Protein AF-A0A655F5N1-F1 (afdb_monomer)

pLDDT: mean 96.56, std 4.23, range [56.16, 98.81]

InterPro domains:
  IPR014349 Rieske iron-sulphur protein [PTHR10134] (31-129)
  IPR017941 Rieske [2Fe-2S] iron-sulphur domain [PF00355] (58-114)
  IPR017941 Rieske [2Fe-2S] iron-sulphur domain [PS51296] (31-125)
  IPR036922 Rieske [2Fe-2S] iron-sulphur domain superfamily [G3DSA:2.102.10.10] (2-141)
  IPR036922 Rieske [2Fe-2S] iron-sulphur domain superfamily [SSF50022] (59-142)

Organism: Mycobacterium tuberculosis (NCBI:txid1773)

Nearest PDB structures (foldseek):
  7e1v-assembly1_A  TM=9.903E-01  e=3.373E-25  Mycobacterium tuberculosis H37Rv
  8ovc-assembly1_G  TM=9.859E-01  e=4.605E-24  Mycolicibacterium smegmatis
  8hcr-assembly1_M  TM=9.774E-01  e=7.489E-24  Mycobacterium tuberculosis variant bovis BCG
  7qho-assembly1_A  TM=9.512E-01  e=3.121E-19  Corynebacterium glutamicum ATCC 13032
  1nyk-assembly2_B  TM=9.147E-01  e=3.334E-10  Thermus thermophilus

Secondary structure (DSSP, 8-state):
-EEE----GGG--S-SHHHHHHHHHHHH-TT--EEEEEPPGGGGGG-BPPTT-TT-SBTTEEEEESB-TTT--B--EEETTTTEEE-TTT--EEETTBTTEEEESS--SPPPBPPEEE-TTS-EEE-S--SSPPSS--TT----

Radius of gyration: 15.54 Å; Cα contacts (8 Å, |Δi|>4): 281; chains: 1; bounding box: 41×27×39 Å

Structure (mmCIF, N/CA/C/O backbone):
data_AF-A0A655F5N1-F1
#
_entry.id   AF-A0A655F5N1-F1
#
loop_
_atom_site.group_PDB
_atom_site.id
_atom_site.type_symbol
_atom_site.label_atom_id
_atom_site.label_alt_id
_atom_site.label_comp_id
_atom_site.label_asym_id
_atom_site.label_entity_id
_atom_site.label_seq_id
_atom_site.pdbx_PDB_ins_code
_atom_site.Cartn_x
_atom_site.Cartn_y
_atom_site.Cartn_z
_atom_site.occupancy
_atom_site.B_iso_or_equiv
_atom_site.auth_seq_id
_atom_site.auth_comp_id
_atom_site.auth_asym_id
_atom_site.auth_atom_id
_atom_site.pdbx_PDB_model_num
ATOM 1 N N . MET A 1 1 ? 5.621 8.204 5.158 1.00 93.38 1 MET A N 1
ATOM 2 C CA . MET A 1 1 ? 5.053 7.207 4.234 1.00 93.38 1 MET A CA 1
ATOM 3 C C . MET A 1 1 ? 6.003 7.211 3.079 1.00 93.38 1 MET A C 1
ATOM 5 O O . MET A 1 1 ? 6.191 8.278 2.511 1.00 93.38 1 MET A O 1
ATOM 9 N N . GLU A 1 2 ? 6.612 6.069 2.806 1.00 97.38 2 GLU A N 1
ATOM 10 C CA . GLU A 1 2 ? 7.572 5.931 1.715 1.00 97.38 2 GLU A CA 1
ATOM 11 C C . GLU A 1 2 ? 6.971 5.074 0.610 1.00 97.38 2 GLU A C 1
ATOM 13 O O . GLU A 1 2 ? 6.173 4.176 0.879 1.00 97.38 2 GLU A O 1
ATOM 18 N N . THR A 1 3 ? 7.332 5.357 -0.640 1.00 97.50 3 THR A N 1
ATOM 19 C CA . THR A 1 3 ? 6.991 4.463 -1.753 1.00 97.50 3 THR A CA 1
ATOM 20 C C . THR A 1 3 ? 8.117 3.456 -1.919 1.00 97.50 3 THR A C 1
ATOM 22 O O . THR A 1 3 ? 9.257 3.852 -2.138 1.00 97.50 3 THR A O 1
ATOM 25 N N . VAL A 1 4 ? 7.788 2.172 -1.831 1.00 97.25 4 VAL A N 1
ATOM 26 C CA . VAL A 1 4 ? 8.722 1.062 -2.034 1.00 97.25 4 VAL A CA 1
ATOM 27 C C . VAL A 1 4 ? 8.335 0.272 -3.280 1.00 97.25 4 VAL A C 1
ATOM 29 O O . VAL A 1 4 ? 7.171 0.271 -3.694 1.00 97.25 4 VAL A O 1
ATOM 32 N N . PHE A 1 5 ? 9.326 -0.380 -3.879 1.00 97.38 5 PHE A N 1
ATOM 33 C CA . PHE A 1 5 ? 9.198 -1.176 -5.095 1.00 97.38 5 PHE A CA 1
ATOM 34 C C . PHE A 1 5 ? 9.719 -2.594 -4.837 1.00 97.38 5 PHE A C 1
ATOM 36 O O . PHE A 1 5 ? 10.599 -2.764 -3.991 1.00 97.38 5 PHE A O 1
ATOM 43 N N . PRO A 1 6 ? 9.193 -3.611 -5.540 1.00 96.31 6 PRO A N 1
ATOM 44 C CA . PRO A 1 6 ? 9.709 -4.964 -5.444 1.00 96.31 6 PRO A CA 1
ATOM 45 C C . PRO A 1 6 ? 11.126 -4.996 -6.011 1.00 96.31 6 PRO A C 1
ATOM 47 O O . PRO A 1 6 ? 11.344 -4.640 -7.166 1.00 96.31 6 PRO A O 1
ATOM 50 N N . TRP A 1 7 ? 12.073 -5.436 -5.197 1.00 96.44 7 TRP A N 1
ATOM 51 C CA . TRP A 1 7 ? 13.455 -5.647 -5.594 1.00 96.44 7 TRP A CA 1
ATOM 52 C C . TRP A 1 7 ? 13.873 -7.042 -5.150 1.00 96.44 7 TRP A C 1
ATOM 54 O O . TRP A 1 7 ? 13.561 -7.460 -4.034 1.00 96.44 7 TRP A O 1
ATOM 64 N N . ARG A 1 8 ? 14.548 -7.772 -6.034 1.00 94.69 8 ARG A N 1
ATOM 65 C CA . ARG A 1 8 ? 15.204 -9.041 -5.712 1.00 94.69 8 ARG A CA 1
ATOM 66 C C . ARG A 1 8 ? 16.699 -8.848 -5.873 1.00 94.69 8 ARG A C 1
ATOM 68 O O . ARG A 1 8 ? 17.126 -8.149 -6.786 1.00 94.69 8 ARG A O 1
ATOM 75 N N . GLU A 1 9 ? 17.495 -9.563 -5.089 1.00 92.88 9 GLU A N 1
ATOM 76 C CA . GLU A 1 9 ? 18.958 -9.542 -5.228 1.00 92.88 9 GLU A CA 1
ATOM 77 C C . GLU A 1 9 ? 19.411 -9.863 -6.663 1.00 92.88 9 GLU A C 1
ATOM 79 O O . GLU A 1 9 ? 20.318 -9.229 -7.198 1.00 92.88 9 GLU A O 1
ATOM 84 N N . SER A 1 10 ? 18.708 -10.777 -7.344 1.00 95.25 10 SER A N 1
ATOM 85 C CA . SER A 1 10 ? 18.960 -11.135 -8.747 1.00 95.25 10 SER A CA 1
ATOM 86 C C . SER A 1 10 ? 18.707 -10.008 -9.757 1.00 95.25 10 SER A C 1
ATOM 88 O O . SER A 1 10 ? 19.079 -10.139 -10.929 1.00 95.25 10 SER A O 1
ATOM 90 N N . ASP A 1 11 ? 18.013 -8.941 -9.356 1.00 95.94 11 ASP A N 1
ATOM 91 C CA . ASP A 1 11 ? 17.754 -7.775 -10.201 1.00 95.94 11 ASP A CA 1
ATOM 92 C C . AS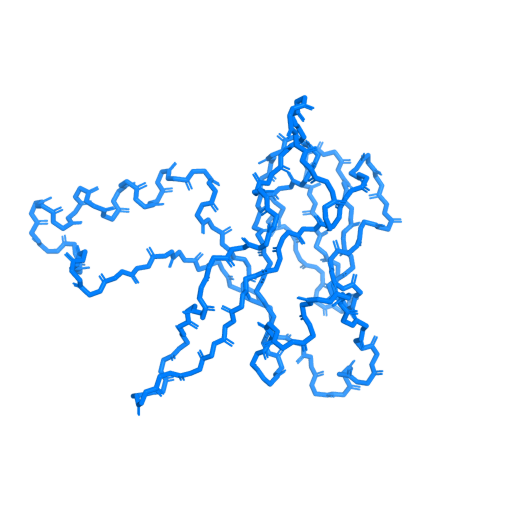P A 1 11 ? 18.959 -6.820 -10.236 1.00 95.94 11 ASP A C 1
ATOM 94 O O . ASP A 1 11 ? 19.119 -6.095 -11.219 1.00 95.94 11 ASP A O 1
ATOM 98 N N . GLY A 1 12 ? 19.856 -6.895 -9.245 1.00 96.00 12 GLY A N 1
ATOM 99 C CA . GLY A 1 12 ? 21.072 -6.085 -9.147 1.00 96.00 12 GLY A CA 1
ATOM 100 C C . GLY A 1 12 ? 20.819 -4.632 -8.723 1.00 96.00 12 GLY A C 1
ATOM 101 O O . GLY A 1 12 ? 19.718 -4.265 -8.316 1.00 96.00 12 GLY A O 1
ATOM 102 N N . ASP A 1 13 ? 21.857 -3.802 -8.805 1.00 94.50 13 ASP A N 1
ATOM 103 C CA . ASP A 1 13 ? 21.889 -2.417 -8.308 1.00 94.50 13 ASP A CA 1
ATOM 104 C C . ASP A 1 13 ? 21.791 -1.340 -9.409 1.00 94.50 13 ASP A C 1
ATOM 106 O O . ASP A 1 13 ? 21.837 -0.143 -9.128 1.00 94.50 13 ASP A O 1
ATOM 110 N N . GLY A 1 14 ? 21.644 -1.754 -10.668 1.00 94.56 14 GLY A N 1
ATOM 111 C CA . GLY A 1 14 ? 21.543 -0.887 -11.839 1.00 94.56 14 GLY A CA 1
ATOM 112 C C . GLY A 1 14 ? 22.877 -0.520 -12.486 1.00 94.56 14 GLY A C 1
ATOM 113 O O . GLY A 1 14 ? 22.874 0.262 -13.436 1.00 94.56 14 GLY A O 1
ATOM 114 N N . THR A 1 15 ? 24.005 -1.055 -12.007 1.00 96.69 15 THR 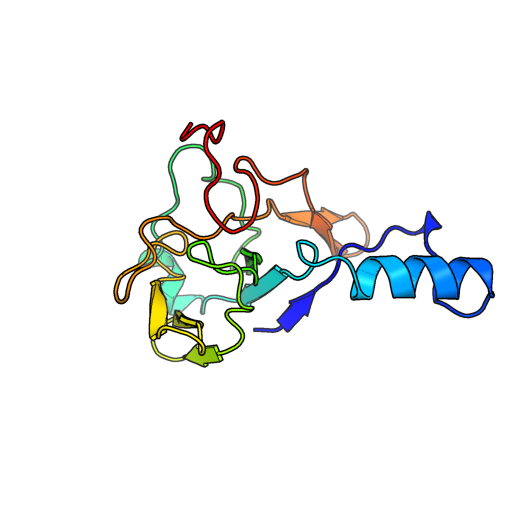A N 1
ATOM 115 C CA . THR A 1 15 ? 25.337 -0.745 -12.560 1.00 96.69 15 THR A CA 1
ATOM 116 C C . THR A 1 15 ? 25.620 -1.435 -13.897 1.00 96.69 15 THR A C 1
ATOM 118 O O . THR A 1 15 ? 26.347 -0.885 -14.725 1.00 96.69 15 THR A O 1
ATOM 121 N N . THR A 1 16 ? 25.035 -2.614 -14.141 1.00 97.62 16 THR A N 1
ATOM 122 C CA . THR A 1 16 ? 25.090 -3.302 -15.442 1.00 97.62 16 THR A CA 1
ATOM 123 C C . THR A 1 16 ? 23.884 -2.951 -16.312 1.00 97.62 16 THR A C 1
ATOM 125 O O . THR A 1 16 ? 22.828 -2.571 -15.805 1.00 97.62 16 THR A O 1
ATOM 128 N N . VAL A 1 17 ? 24.010 -3.122 -17.632 1.00 97.56 17 VAL A N 1
ATOM 129 C CA . VAL A 1 17 ? 22.915 -2.863 -18.587 1.00 97.56 17 VAL A CA 1
ATOM 130 C C . VAL A 1 17 ? 21.706 -3.750 -18.285 1.00 97.56 17 VAL A C 1
ATOM 132 O O . VAL A 1 17 ? 20.569 -3.280 -18.269 1.00 97.56 17 VAL A O 1
ATOM 135 N N . GLU A 1 18 ? 21.945 -5.024 -17.982 1.00 97.00 18 GLU A N 1
ATOM 136 C CA . GLU A 1 18 ? 20.897 -5.985 -17.647 1.00 97.00 18 GLU A CA 1
ATOM 137 C C . GLU A 1 18 ? 20.170 -5.586 -16.362 1.00 97.00 18 GLU A C 1
ATOM 139 O O . GLU A 1 18 ? 18.941 -5.633 -16.305 1.00 97.00 18 GLU A O 1
ATOM 144 N N . SER A 1 19 ? 20.915 -5.166 -15.336 1.00 97.56 19 SER A N 1
ATOM 145 C CA . SER A 1 19 ? 20.331 -4.711 -14.076 1.00 97.56 19 SER A CA 1
ATOM 146 C C . SER A 1 19 ? 19.533 -3.419 -14.268 1.00 97.56 19 SER A C 1
ATOM 148 O O . SER A 1 19 ? 18.406 -3.311 -13.787 1.00 97.56 19 SER A O 1
ATOM 150 N N . HIS A 1 20 ? 20.052 -2.477 -15.059 1.00 97.19 20 HIS A N 1
ATOM 151 C CA . HIS A 1 20 ? 19.352 -1.238 -15.389 1.00 97.19 20 HIS A CA 1
ATOM 152 C C . HIS A 1 20 ? 17.991 -1.501 -16.048 1.00 97.19 20 HIS A C 1
ATOM 154 O O . HIS A 1 20 ? 16.985 -0.929 -15.627 1.00 97.19 20 HIS A O 1
ATOM 160 N N . HIS A 1 21 ? 17.933 -2.409 -17.028 1.00 97.56 21 HIS A N 1
ATOM 161 C CA . HIS A 1 21 ? 16.676 -2.778 -17.684 1.00 97.56 21 HIS A CA 1
ATOM 162 C C . HIS A 1 21 ? 15.666 -3.383 -16.701 1.00 97.56 21 HIS A C 1
ATOM 164 O O . HIS A 1 21 ? 14.505 -2.979 -16.701 1.00 97.56 21 HIS A O 1
ATOM 170 N N . LYS A 1 22 ? 16.098 -4.284 -15.807 1.00 97.56 22 LYS A N 1
ATOM 171 C CA . LYS A 1 22 ? 15.212 -4.870 -14.786 1.00 97.56 22 LYS A CA 1
ATOM 172 C C . LYS A 1 22 ? 14.648 -3.816 -13.836 1.00 97.56 22 LYS A C 1
ATOM 174 O O . LYS A 1 22 ? 13.449 -3.807 -13.563 1.00 97.56 22 LYS A O 1
ATOM 179 N N . LEU A 1 23 ? 15.490 -2.903 -13.349 1.00 96.38 23 LEU A N 1
ATOM 180 C CA . LEU A 1 23 ? 15.041 -1.819 -12.470 1.00 96.38 23 LEU A CA 1
ATOM 181 C C . LEU A 1 23 ? 14.087 -0.861 -13.195 1.00 96.38 23 LEU A C 1
ATOM 183 O O . LEU A 1 23 ? 13.115 -0.391 -12.600 1.00 96.38 23 LEU A O 1
ATOM 187 N N . GLN A 1 24 ? 14.308 -0.613 -14.486 1.00 96.25 24 GLN A N 1
ATOM 188 C CA . GLN A 1 24 ? 13.397 0.174 -15.312 1.00 96.25 24 GLN A CA 1
ATOM 189 C C . GLN A 1 24 ? 12.038 -0.523 -15.489 1.00 96.25 24 GLN A C 1
ATOM 191 O O . GLN A 1 24 ? 11.002 0.126 -15.336 1.00 96.25 24 GLN A O 1
ATOM 196 N N . GLU A 1 25 ? 12.013 -1.833 -15.742 1.00 96.31 25 GLU A N 1
ATOM 197 C CA . GLU A 1 25 ? 10.774 -2.624 -15.798 1.00 96.31 25 GLU A CA 1
ATOM 198 C C . GLU A 1 25 ? 10.015 -2.585 -14.465 1.00 96.31 25 GLU A C 1
ATOM 200 O O . GLU A 1 25 ? 8.796 -2.392 -14.444 1.00 96.31 25 GLU A O 1
ATOM 205 N N . ILE A 1 26 ? 10.732 -2.689 -13.341 1.00 96.44 26 ILE A N 1
ATOM 206 C CA . ILE A 1 26 ? 10.156 -2.558 -11.998 1.00 96.44 26 ILE A CA 1
ATOM 207 C C . ILE A 1 26 ? 9.527 -1.175 -11.812 1.00 96.44 26 ILE A C 1
ATOM 209 O O . ILE A 1 26 ? 8.386 -1.082 -11.348 1.00 96.44 26 ILE A O 1
ATOM 213 N N . ALA A 1 27 ? 10.237 -0.112 -12.192 1.00 93.69 27 ALA A N 1
ATOM 214 C CA . ALA A 1 27 ? 9.759 1.261 -12.069 1.00 93.69 27 ALA A CA 1
ATOM 215 C C . ALA A 1 27 ? 8.538 1.542 -12.964 1.00 93.69 27 ALA A C 1
ATOM 217 O O . ALA A 1 27 ? 7.649 2.301 -12.575 1.00 93.69 27 ALA A O 1
ATOM 218 N N . MET A 1 28 ? 8.470 0.917 -14.143 1.00 94.19 28 MET A N 1
ATOM 219 C CA . MET A 1 28 ? 7.350 1.044 -15.084 1.00 94.19 28 MET A CA 1
ATOM 220 C C . MET A 1 28 ? 6.160 0.134 -14.746 1.00 94.19 28 MET A C 1
ATOM 222 O O . MET A 1 28 ? 5.049 0.359 -15.235 1.00 94.19 28 MET A O 1
ATOM 226 N N . GLY A 1 29 ? 6.354 -0.883 -13.905 1.00 95.19 29 GLY A N 1
ATOM 227 C CA . GLY A 1 29 ? 5.299 -1.796 -13.486 1.00 95.19 29 GLY A CA 1
ATOM 228 C C . GLY A 1 29 ? 4.213 -1.083 -12.680 1.00 95.19 29 GLY A C 1
ATOM 229 O O . GLY A 1 29 ? 4.379 -0.785 -11.503 1.00 95.19 29 GLY A O 1
ATOM 230 N N . ILE A 1 30 ? 3.051 -0.865 -13.297 1.00 92.44 30 ILE A N 1
ATOM 231 C CA . ILE A 1 30 ? 1.953 -0.052 -12.737 1.00 92.44 30 ILE A CA 1
ATOM 232 C C . ILE A 1 30 ? 1.507 -0.534 -11.346 1.00 92.44 30 ILE A C 1
ATOM 234 O O . ILE A 1 30 ? 1.137 0.275 -10.499 1.00 92.44 30 ILE A O 1
ATOM 238 N N . ARG A 1 31 ? 1.533 -1.851 -11.102 1.00 94.31 31 ARG A N 1
ATOM 239 C CA . ARG A 1 31 ? 1.053 -2.478 -9.856 1.00 94.31 31 ARG A CA 1
ATOM 240 C C . ARG A 1 31 ? 2.130 -2.645 -8.782 1.00 94.31 31 ARG A C 1
ATOM 242 O O . ARG A 1 31 ? 1.804 -3.088 -7.687 1.00 94.31 31 ARG A O 1
ATOM 249 N N . ASN A 1 32 ? 3.373 -2.283 -9.084 1.00 96.81 32 ASN A N 1
ATOM 250 C CA . ASN A 1 32 ? 4.524 -2.485 -8.209 1.00 96.81 32 ASN A CA 1
ATOM 251 C C . ASN A 1 32 ? 4.602 -1.527 -7.008 1.00 96.81 32 ASN A C 1
ATOM 253 O O . ASN A 1 32 ? 5.010 -1.979 -5.940 1.00 96.81 32 ASN A O 1
ATOM 257 N N . PRO A 1 33 ? 4.244 -0.231 -7.119 1.00 97.75 33 PRO A N 1
ATOM 258 C CA . PRO A 1 33 ? 4.465 0.698 -6.021 1.00 97.75 33 PRO A CA 1
ATOM 259 C C . PRO A 1 33 ? 3.552 0.410 -4.826 1.00 97.75 33 PRO A C 1
ATOM 261 O O . PRO A 1 33 ? 2.317 0.394 -4.934 1.00 97.75 33 PRO A O 1
ATOM 264 N N . VAL A 1 34 ? 4.167 0.292 -3.655 1.00 98.06 34 VAL A N 1
ATOM 265 C CA . VAL A 1 34 ? 3.495 0.099 -2.368 1.00 98.06 34 VAL A CA 1
ATOM 266 C C . VAL A 1 34 ? 3.859 1.253 -1.442 1.00 98.06 34 VAL A C 1
ATOM 268 O O . VAL A 1 34 ? 4.983 1.744 -1.437 1.00 98.06 34 VAL A O 1
ATOM 271 N N . MET A 1 35 ? 2.887 1.725 -0.673 1.00 98.38 35 MET A N 1
ATOM 272 C CA . MET A 1 35 ? 3.098 2.697 0.390 1.00 98.38 35 MET A CA 1
ATOM 273 C C . MET A 1 35 ? 3.472 1.954 1.665 1.00 98.38 35 MET A C 1
ATOM 275 O O . MET A 1 35 ? 2.644 1.233 2.221 1.00 98.38 35 MET A O 1
ATOM 279 N N . LEU A 1 36 ? 4.693 2.171 2.144 1.00 98.31 36 LEU A N 1
ATOM 280 C CA . LEU A 1 36 ? 5.124 1.767 3.472 1.00 98.31 36 LEU A CA 1
ATOM 281 C C . LEU A 1 36 ? 4.718 2.853 4.473 1.00 98.31 36 LEU A C 1
ATOM 283 O O . LEU A 1 36 ? 5.231 3.981 4.472 1.00 98.31 36 LEU A O 1
ATOM 287 N N . ILE A 1 37 ? 3.755 2.515 5.319 1.00 98.38 37 ILE A N 1
ATOM 288 C CA . ILE A 1 37 ? 3.162 3.401 6.312 1.00 98.38 37 ILE A CA 1
ATOM 289 C C . ILE A 1 37 ? 3.547 2.895 7.695 1.00 98.38 37 ILE A C 1
ATOM 291 O O . ILE A 1 37 ? 3.239 1.768 8.065 1.00 98.38 37 ILE A O 1
ATOM 295 N N . ARG A 1 38 ? 4.191 3.757 8.480 1.00 98.19 38 ARG A N 1
ATOM 296 C CA . ARG A 1 38 ? 4.397 3.525 9.906 1.00 98.19 38 ARG A CA 1
ATOM 297 C C . ARG A 1 38 ? 3.277 4.201 10.690 1.00 98.19 38 ARG A C 1
ATOM 299 O O . ARG A 1 38 ? 3.131 5.424 10.615 1.00 98.19 38 ARG A O 1
ATOM 306 N N . ILE A 1 39 ? 2.506 3.416 11.429 1.00 98.25 39 ILE A N 1
ATOM 307 C CA . ILE A 1 39 ? 1.515 3.920 12.383 1.00 98.25 39 ILE A CA 1
ATOM 308 C C . ILE A 1 39 ? 2.241 4.316 13.668 1.00 98.25 39 ILE A C 1
ATOM 310 O O . ILE A 1 39 ? 3.198 3.656 14.063 1.00 98.25 39 ILE A O 1
ATOM 314 N N . LYS A 1 40 ? 1.841 5.412 14.321 1.00 98.00 40 LYS A N 1
ATOM 315 C CA . LYS A 1 40 ? 2.470 5.783 15.596 1.00 98.00 40 LYS A CA 1
ATOM 316 C C . LYS A 1 40 ? 2.128 4.737 16.666 1.00 98.00 40 LYS A C 1
ATOM 318 O O . LYS A 1 40 ? 0.969 4.321 16.722 1.00 98.00 40 LYS A O 1
ATOM 323 N N . PRO A 1 41 ? 3.063 4.397 17.572 1.00 97.38 41 PRO A N 1
ATOM 324 C CA . PRO A 1 41 ? 2.817 3.424 18.638 1.00 97.38 41 PRO A CA 1
ATOM 325 C C . PRO A 1 41 ? 1.545 3.716 19.448 1.00 97.38 41 PRO A C 1
ATOM 327 O O . PRO A 1 41 ? 0.762 2.817 19.743 1.00 97.38 41 PRO A O 1
ATOM 330 N N . SER A 1 42 ? 1.299 4.997 19.747 1.00 97.88 42 SER A N 1
ATOM 331 C CA . SER A 1 42 ? 0.130 5.466 20.501 1.00 97.88 42 SER A CA 1
ATOM 332 C C . SER A 1 42 ? -1.212 5.196 19.816 1.00 97.88 42 SER A C 1
ATOM 334 O O . SER A 1 42 ? -2.240 5.169 20.486 1.00 97.88 42 SER A O 1
ATOM 336 N N . ASP A 1 43 ? -1.217 5.014 18.495 1.00 98.00 43 ASP A N 1
ATOM 337 C CA . ASP A 1 43 ? -2.425 4.812 17.695 1.00 98.00 43 ASP A CA 1
ATOM 338 C C . ASP A 1 43 ? -2.656 3.341 17.316 1.00 98.00 43 ASP A C 1
ATOM 340 O O . ASP A 1 43 ? -3.705 3.023 16.760 1.00 98.00 43 ASP A O 1
ATOM 344 N N . LEU A 1 44 ? -1.737 2.420 17.641 1.00 97.06 44 LEU A N 1
ATOM 345 C CA . LEU A 1 44 ? -1.859 1.002 17.262 1.00 97.06 44 LEU A CA 1
ATOM 346 C C . LEU A 1 44 ? -3.124 0.337 17.812 1.00 97.06 44 LEU A C 1
ATOM 348 O O . LEU A 1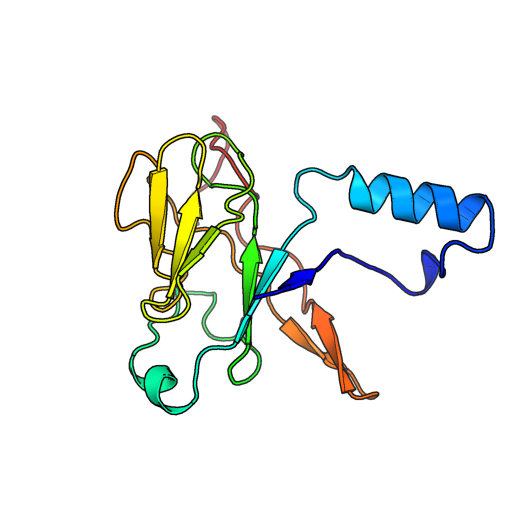 44 ? -3.722 -0.492 17.133 1.00 97.06 44 LEU A O 1
ATOM 352 N N . GLY A 1 45 ? -3.576 0.734 19.006 1.00 97.44 45 GLY A N 1
ATOM 353 C CA . GLY A 1 45 ? -4.819 0.227 19.600 1.00 97.44 45 GLY A CA 1
ATOM 354 C C . GLY A 1 45 ? -6.087 0.605 18.822 1.00 97.44 45 GLY A C 1
ATOM 355 O O . GLY A 1 45 ? -7.144 0.035 19.069 1.00 97.44 45 GLY A O 1
ATOM 356 N N . ARG A 1 46 ? -5.993 1.551 17.878 1.00 97.81 46 ARG A N 1
ATOM 357 C CA . ARG A 1 46 ? -7.094 1.976 17.000 1.00 97.81 46 ARG A CA 1
ATOM 358 C C . ARG A 1 46 ? -7.129 1.197 15.684 1.00 97.81 46 ARG A C 1
ATOM 360 O O . ARG A 1 46 ? -8.057 1.392 14.905 1.00 97.81 46 ARG A O 1
ATOM 367 N N . VAL A 1 47 ? -6.117 0.374 15.408 1.00 98.50 47 VAL A N 1
ATOM 368 C CA . VAL A 1 47 ? -6.011 -0.355 14.144 1.00 98.50 47 VAL A CA 1
ATOM 369 C C . VAL A 1 47 ? -6.995 -1.519 14.123 1.00 98.50 47 VAL A C 1
ATOM 371 O O . VAL A 1 47 ? -6.986 -2.384 14.997 1.00 98.50 47 VAL A O 1
ATOM 374 N N . VAL A 1 48 ? -7.791 -1.585 13.062 1.00 98.50 48 VAL A N 1
ATOM 375 C CA . VAL A 1 48 ? -8.639 -2.728 12.736 1.00 98.50 48 VAL A CA 1
ATOM 376 C C . VAL A 1 48 ? -8.018 -3.464 11.561 1.00 98.50 48 VAL A C 1
ATOM 378 O O . VAL A 1 48 ? -7.850 -2.909 10.473 1.00 98.50 48 VAL A O 1
ATOM 381 N N . LYS A 1 49 ? -7.687 -4.737 11.777 1.00 98.06 49 LYS A N 1
ATOM 382 C CA . LYS A 1 49 ? -7.128 -5.600 10.736 1.00 98.06 49 LYS A CA 1
ATOM 383 C C . LYS A 1 49 ? -8.235 -6.248 9.912 1.00 98.06 49 LYS A C 1
ATOM 385 O O . LYS A 1 49 ? -9.328 -6.513 10.413 1.00 98.06 49 LYS A O 1
ATOM 390 N N . ARG A 1 50 ? -7.949 -6.502 8.636 1.00 97.31 50 ARG A N 1
ATOM 391 C CA . ARG A 1 50 ? -8.878 -7.188 7.740 1.00 97.31 50 ARG A CA 1
ATOM 392 C C . ARG A 1 50 ? -8.884 -8.685 8.029 1.00 97.31 50 ARG A C 1
ATOM 394 O O . ARG A 1 50 ? -7.833 -9.271 8.279 1.00 97.31 50 ARG A O 1
ATOM 401 N N . LYS A 1 51 ? -10.070 -9.291 7.946 1.00 96.56 51 LYS A N 1
ATOM 402 C CA . LYS A 1 51 ? -10.241 -10.741 8.063 1.00 96.56 51 LYS A CA 1
ATOM 403 C C . LYS A 1 51 ? -9.372 -11.463 7.025 1.00 96.56 51 LYS A C 1
ATOM 405 O O . LYS A 1 51 ? -9.460 -11.131 5.845 1.00 96.56 51 LYS A O 1
ATOM 410 N N . GLY A 1 52 ? -8.575 -12.437 7.457 1.00 95.88 52 GLY A N 1
ATOM 411 C CA . GLY A 1 52 ? -7.663 -13.208 6.602 1.00 95.88 52 GLY A CA 1
ATOM 412 C C . GLY A 1 52 ? -6.348 -12.500 6.245 1.00 95.88 52 GLY A C 1
ATOM 413 O O . GLY A 1 52 ? -5.569 -13.042 5.468 1.00 95.88 52 GLY A O 1
ATOM 414 N N . GLN A 1 53 ? -6.098 -11.300 6.780 1.00 97.69 53 GLN A N 1
ATOM 415 C CA . GLN A 1 53 ? -4.864 -10.521 6.586 1.00 97.69 53 GLN A CA 1
ATOM 416 C C . GLN A 1 53 ? -4.310 -10.011 7.932 1.00 97.69 53 GLN A C 1
ATOM 418 O O . GLN A 1 53 ? -3.593 -9.012 8.005 1.00 97.69 53 GLN A O 1
ATOM 423 N N . GLU A 1 54 ? -4.650 -10.676 9.040 1.00 97.62 54 GLU A N 1
ATOM 424 C CA . GLU A 1 54 ? -4.357 -10.221 10.404 1.00 97.62 54 GLU A CA 1
ATOM 425 C C . GLU A 1 54 ? -2.856 -10.185 10.730 1.00 97.62 54 GLU A C 1
ATOM 427 O O . GLU A 1 54 ? -2.439 -9.471 11.644 1.00 97.62 54 GLU A O 1
ATOM 432 N N . SER A 1 55 ? -2.037 -10.935 9.997 1.00 97.12 55 SER A N 1
ATOM 433 C CA . SER A 1 55 ? -0.586 -11.036 10.192 1.00 97.12 55 SER A CA 1
ATOM 434 C C . SER A 1 55 ? 0.231 -10.318 9.113 1.00 97.12 55 SER A C 1
ATOM 436 O O . SER A 1 55 ? 1.425 -10.566 8.997 1.00 97.12 55 SER A O 1
ATOM 438 N N . PHE A 1 56 ? -0.387 -9.459 8.295 1.00 98.38 56 PHE A N 1
ATOM 439 C CA . PHE A 1 56 ? 0.295 -8.851 7.143 1.00 98.38 56 PHE A CA 1
ATOM 440 C C . PHE A 1 56 ? 1.202 -7.669 7.512 1.00 98.38 56 PHE A C 1
ATOM 442 O O . PHE A 1 56 ? 2.007 -7.233 6.697 1.00 98.38 56 PHE A O 1
ATOM 449 N N . ASN A 1 57 ? 1.075 -7.120 8.720 1.00 98.31 57 ASN A N 1
ATOM 450 C CA . ASN A 1 57 ? 1.932 -6.043 9.208 1.00 98.31 57 ASN A CA 1
ATOM 451 C C . ASN A 1 57 ? 3.089 -6.598 10.053 1.00 98.31 57 ASN A C 1
ATOM 453 O O . ASN A 1 57 ? 2.904 -7.550 10.812 1.00 98.31 57 ASN A O 1
ATOM 457 N N . PHE A 1 58 ? 4.237 -5.924 10.010 1.00 98.06 58 PHE A N 1
ATOM 458 C CA . PHE A 1 58 ? 5.348 -6.175 10.927 1.00 98.06 58 PHE A CA 1
ATOM 459 C C . PHE A 1 58 ? 5.444 -5.024 11.930 1.00 98.06 58 PHE A C 1
ATOM 461 O O . PHE A 1 58 ? 5.752 -3.890 11.562 1.00 98.06 58 PHE A O 1
ATOM 468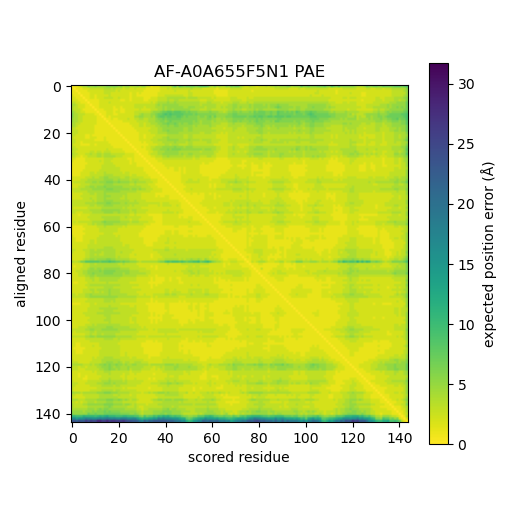 N N . GLY A 1 59 ? 5.137 -5.291 13.202 1.00 96.81 59 GLY A N 1
ATOM 469 C CA . GLY A 1 59 ? 5.079 -4.255 14.235 1.00 96.81 59 GLY A CA 1
ATOM 470 C C . GLY A 1 59 ? 4.143 -3.108 13.837 1.00 96.81 59 GLY A C 1
ATOM 471 O O . GLY A 1 59 ? 2.950 -3.313 13.616 1.00 96.81 59 GLY A O 1
A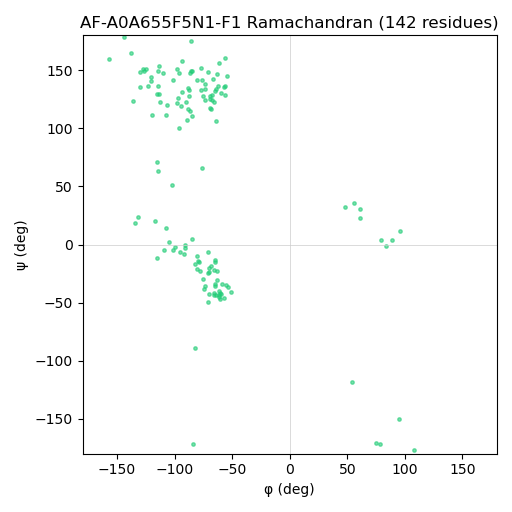TOM 472 N N . GLU A 1 60 ? 4.692 -1.902 13.718 1.00 97.69 60 GLU A N 1
ATOM 473 C CA . GLU A 1 60 ? 3.950 -0.675 13.390 1.00 97.69 60 GLU A CA 1
ATOM 474 C C . GLU A 1 60 ? 3.867 -0.383 11.883 1.00 97.69 60 GLU A C 1
ATOM 476 O O . GLU A 1 60 ? 3.309 0.642 11.483 1.00 97.69 60 GLU A O 1
ATOM 481 N N . PHE A 1 61 ? 4.460 -1.242 11.050 1.00 98.50 61 PHE A N 1
ATOM 482 C CA . PHE A 1 61 ? 4.591 -1.034 9.613 1.00 98.50 61 PHE A CA 1
ATOM 483 C C . PHE A 1 61 ? 3.494 -1.761 8.841 1.00 98.50 61 PHE A C 1
ATOM 485 O O . PHE A 1 61 ? 3.318 -2.971 8.964 1.00 98.50 61 PHE A O 1
ATOM 492 N N . PHE A 1 62 ? 2.788 -1.008 8.005 1.00 98.62 62 PHE A N 1
ATOM 493 C CA . PHE A 1 62 ? 1.717 -1.470 7.135 1.00 98.62 62 PHE A CA 1
ATOM 494 C C . PHE A 1 62 ? 2.065 -1.113 5.694 1.00 98.62 62 PHE A C 1
ATOM 496 O O . PHE A 1 62 ? 2.522 -0.005 5.413 1.00 98.62 62 PHE A O 1
ATOM 503 N N . ALA A 1 63 ? 1.837 -2.050 4.783 1.00 98.50 63 ALA A N 1
ATOM 504 C CA . ALA A 1 63 ? 2.176 -1.906 3.379 1.00 98.50 63 ALA A CA 1
ATOM 505 C C . ALA A 1 63 ? 0.901 -2.021 2.536 1.00 98.50 63 ALA A C 1
ATOM 507 O O . ALA A 1 63 ? 0.304 -3.090 2.469 1.00 98.50 63 ALA A O 1
ATOM 508 N N . PHE A 1 64 ? 0.466 -0.927 1.908 1.00 98.50 64 PHE A N 1
ATOM 509 C CA . PHE A 1 64 ? -0.730 -0.904 1.053 1.00 98.50 64 P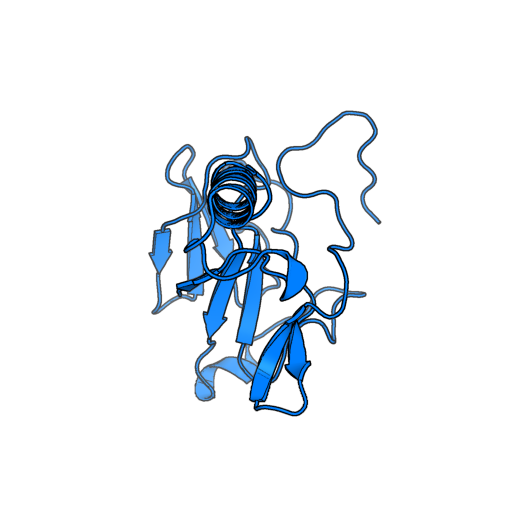HE A CA 1
ATOM 510 C C . PHE A 1 64 ? -0.378 -0.479 -0.367 1.00 98.50 64 PHE A C 1
ATOM 512 O O . PHE A 1 64 ? 0.458 0.401 -0.565 1.00 98.50 64 PHE A O 1
ATOM 519 N N . THR A 1 65 ? -1.037 -1.048 -1.373 1.00 98.19 65 THR A N 1
ATOM 520 C CA . THR A 1 65 ? -0.807 -0.663 -2.773 1.00 98.19 65 THR A CA 1
ATOM 521 C C . THR A 1 65 ? -1.032 0.826 -2.994 1.00 98.19 65 THR A C 1
ATOM 523 O O . THR A 1 65 ? -2.055 1.372 -2.577 1.00 98.19 65 THR A O 1
ATOM 526 N N . LYS A 1 66 ? -0.141 1.474 -3.747 1.00 97.81 66 LYS A N 1
ATOM 527 C CA . LYS A 1 66 ? -0.356 2.856 -4.191 1.00 97.81 66 LYS A CA 1
ATOM 528 C C . LYS A 1 66 ? -1.451 2.945 -5.255 1.00 97.81 66 LYS A C 1
ATOM 530 O O . LYS A 1 66 ? -2.087 3.981 -5.390 1.00 97.81 66 LYS A O 1
ATOM 535 N N . VAL A 1 67 ? -1.700 1.868 -5.996 1.00 98.06 67 VAL A N 1
ATOM 536 C CA . VAL A 1 67 ? -2.741 1.804 -7.031 1.00 98.06 67 VAL A CA 1
ATOM 537 C C . VAL A 1 67 ? -4.134 1.855 -6.403 1.00 98.06 67 VAL A C 1
ATOM 539 O O . VAL A 1 67 ? -4.538 0.947 -5.677 1.00 98.06 67 VAL A O 1
ATOM 542 N N . CYS A 1 68 ? -4.897 2.901 -6.719 1.00 98.19 68 CYS A N 1
ATOM 543 C CA . CYS A 1 68 ? -6.269 3.066 -6.255 1.00 98.19 68 CYS A CA 1
ATOM 544 C C . CYS A 1 68 ? -7.184 1.944 -6.771 1.00 98.19 68 CYS A C 1
ATOM 546 O O . CYS A 1 68 ? -7.187 1.612 -7.959 1.00 98.19 68 CYS A O 1
ATOM 548 N N . SER A 1 69 ? -8.036 1.417 -5.889 1.00 97.88 69 SER A N 1
ATOM 549 C CA . SER A 1 69 ? -9.017 0.372 -6.205 1.00 97.88 69 SER A CA 1
ATOM 550 C C . SER A 1 69 ? -10.187 0.855 -7.080 1.00 97.88 69 SER A C 1
ATOM 552 O O . SER A 1 69 ? -11.007 0.047 -7.508 1.00 97.88 69 SER A O 1
ATOM 554 N N . HIS A 1 70 ? -10.293 2.154 -7.366 1.00 97.69 70 HIS A N 1
ATOM 555 C CA . HIS A 1 70 ? -11.286 2.688 -8.298 1.00 97.69 70 HIS A CA 1
ATOM 556 C C . HIS A 1 70 ? -10.811 2.541 -9.752 1.00 97.69 70 HIS A C 1
ATOM 558 O O . HIS A 1 70 ? -11.051 1.512 -10.374 1.00 97.69 70 HIS A O 1
ATOM 564 N N . LEU A 1 71 ? -10.093 3.546 -10.267 1.00 97.12 71 LEU A N 1
ATOM 565 C CA . LEU A 1 71 ? -9.610 3.628 -11.655 1.00 97.12 71 LEU A CA 1
ATOM 566 C C . LEU A 1 71 ? -8.074 3.635 -11.753 1.00 97.12 71 LEU A C 1
ATOM 568 O O . LEU A 1 71 ? -7.511 4.068 -12.750 1.00 97.12 71 LEU A O 1
ATOM 572 N N . GLY A 1 72 ? -7.376 3.162 -10.715 1.00 97.19 72 GLY A N 1
ATOM 573 C CA . GLY A 1 72 ? -5.963 2.787 -10.826 1.00 97.19 72 GLY A CA 1
ATOM 574 C C . GLY A 1 72 ? -4.962 3.927 -10.690 1.00 97.19 72 GLY A C 1
ATOM 575 O O . GLY A 1 72 ? -3.762 3.673 -10.685 1.00 97.19 72 GLY A O 1
ATOM 576 N N . CYS A 1 73 ? -5.422 5.166 -10.512 1.00 97.25 73 CYS A N 1
ATOM 577 C CA . CYS A 1 73 ? -4.532 6.278 -10.194 1.00 97.25 73 CYS A CA 1
ATOM 578 C C . CYS A 1 73 ? -3.675 5.989 -8.947 1.00 97.25 73 CYS A C 1
ATOM 580 O O . CYS A 1 73 ? -4.181 5.401 -7.987 1.00 97.25 73 CYS A O 1
ATOM 582 N N . PRO A 1 74 ? -2.421 6.463 -8.899 1.00 96.88 74 PRO A N 1
ATOM 583 C CA . PRO A 1 74 ? -1.599 6.358 -7.705 1.00 96.88 74 PRO A CA 1
ATOM 584 C C . PRO A 1 74 ? -2.139 7.271 -6.591 1.00 96.88 74 PRO A C 1
ATOM 586 O O . PRO A 1 74 ? -2.174 8.497 -6.724 1.00 96.88 74 PRO A O 1
ATOM 589 N N . SER A 1 75 ? -2.554 6.679 -5.474 1.00 96.50 75 SER A N 1
ATOM 590 C CA . SER A 1 75 ? -3.003 7.353 -4.252 1.00 96.50 75 SER A CA 1
ATOM 591 C C . SER A 1 75 ? -1.819 7.902 -3.455 1.00 96.50 75 SER A C 1
ATOM 593 O O . SER A 1 75 ? -1.492 7.422 -2.378 1.00 96.50 75 SER A O 1
ATOM 595 N N . SER A 1 76 ? -1.120 8.878 -4.032 1.00 90.31 76 SER A N 1
ATOM 596 C CA . SER A 1 76 ? 0.169 9.374 -3.532 1.00 90.31 76 SER A CA 1
ATOM 597 C C . SER A 1 76 ? 0.085 10.339 -2.351 1.00 90.31 76 SER A C 1
ATOM 599 O O . SER A 1 76 ? 1.114 10.623 -1.743 1.00 90.31 76 SER A O 1
ATOM 601 N N . LEU A 1 77 ? -1.092 10.890 -2.059 1.00 97.25 77 LEU A N 1
ATOM 602 C CA . LEU A 1 77 ? -1.260 11.868 -0.990 1.00 97.25 77 LEU A CA 1
ATOM 603 C C . LEU A 1 77 ? -1.544 11.140 0.326 1.00 97.25 77 LEU A C 1
ATOM 605 O O . LEU A 1 77 ? -2.366 10.228 0.371 1.00 97.25 77 LEU A O 1
ATOM 609 N N . TYR A 1 78 ? -0.872 11.549 1.400 1.00 98.12 78 TYR A N 1
ATOM 610 C CA . TYR A 1 78 ? -1.022 10.937 2.717 1.00 98.12 78 TYR A CA 1
ATOM 611 C C . TYR A 1 78 ? -1.113 12.010 3.798 1.00 98.12 78 TYR A C 1
ATOM 613 O O . TYR A 1 78 ? -0.210 12.834 3.927 1.00 98.12 78 TYR A O 1
ATOM 621 N N . GLU A 1 79 ? -2.195 11.985 4.574 1.00 97.62 79 GLU A N 1
ATOM 622 C CA . GLU A 1 79 ? -2.424 12.880 5.708 1.00 97.62 79 GLU A CA 1
ATOM 623 C C . GLU A 1 79 ? -1.985 12.180 7.002 1.00 97.62 79 GLU A C 1
ATOM 625 O O . GLU A 1 79 ? -2.694 11.344 7.563 1.00 97.62 79 GLU A O 1
ATOM 630 N N . GLN A 1 80 ? -0.792 12.521 7.493 1.00 95.12 80 GLN A N 1
ATOM 631 C CA . GLN A 1 80 ? -0.125 11.828 8.603 1.00 95.12 80 GLN A CA 1
ATOM 632 C C . GLN A 1 80 ? -0.898 11.909 9.926 1.00 95.12 80 GLN A C 1
ATOM 634 O O . GLN A 1 80 ? -0.762 11.020 10.762 1.00 95.12 80 GLN A O 1
ATOM 639 N N . GLN A 1 81 ? -1.655 12.986 10.156 1.00 95.88 81 GLN A N 1
ATOM 640 C CA . GLN A 1 81 ? -2.372 13.197 11.420 1.00 95.88 81 GLN A CA 1
ATOM 641 C C . GLN A 1 81 ? -3.595 12.283 11.560 1.00 95.88 81 GLN A C 1
ATOM 643 O O . GLN A 1 81 ? -3.907 11.838 12.662 1.00 95.88 81 GLN A O 1
ATOM 648 N N . SER A 1 82 ? -4.282 12.010 10.452 1.00 97.19 82 SER A N 1
ATOM 649 C CA . SER A 1 82 ? -5.537 11.253 10.411 1.00 97.19 82 SER A CA 1
ATOM 650 C C . SER A 1 82 ? -5.386 9.861 9.794 1.00 97.19 82 SER A C 1
ATOM 652 O O . SER A 1 82 ? -6.355 9.108 9.785 1.00 97.19 82 SER A O 1
ATOM 654 N N . TYR A 1 83 ? -4.195 9.524 9.283 1.00 98.25 83 TYR A N 1
ATOM 655 C CA . TYR A 1 83 ? -3.893 8.273 8.582 1.00 98.25 83 TYR A CA 1
ATOM 656 C C . TYR A 1 83 ? -4.718 8.063 7.304 1.00 98.25 83 TYR A C 1
ATOM 658 O O . TYR A 1 83 ? -4.997 6.929 6.909 1.00 98.25 83 TYR A O 1
ATOM 666 N N . ARG A 1 84 ? -5.096 9.150 6.623 1.00 98.44 84 ARG A N 1
ATOM 667 C CA . ARG A 1 84 ? -5.818 9.066 5.349 1.00 98.44 84 ARG A CA 1
ATOM 668 C C . ARG A 1 84 ? -4.863 8.954 4.174 1.00 98.44 84 ARG A C 1
ATOM 670 O O . ARG A 1 84 ? -3.931 9.742 4.032 1.00 98.44 84 ARG A O 1
ATOM 677 N N . ILE A 1 85 ? -5.156 8.009 3.295 1.00 98.62 85 ILE A N 1
ATOM 678 C CA . ILE A 1 85 ? -4.547 7.872 1.974 1.00 98.62 85 ILE A CA 1
ATOM 679 C C . ILE A 1 85 ? -5.515 8.503 0.974 1.00 98.62 85 ILE A C 1
ATOM 681 O O . ILE A 1 85 ? -6.667 8.077 0.886 1.00 98.62 85 ILE A O 1
ATOM 685 N N . LEU A 1 86 ? -5.071 9.503 0.217 1.00 98.38 86 LEU A N 1
ATOM 686 C CA . LEU A 1 86 ? -5.920 10.258 -0.698 1.00 98.38 86 LEU A CA 1
ATOM 687 C C . LEU A 1 86 ? -5.503 10.014 -2.150 1.00 98.38 86 LEU A C 1
ATOM 689 O O . LEU A 1 86 ? -4.341 10.157 -2.541 1.00 98.38 86 LEU A O 1
ATOM 693 N N . CYS A 1 87 ? -6.489 9.669 -2.972 1.00 98.25 87 CYS A N 1
ATOM 694 C CA . CYS A 1 87 ? -6.331 9.570 -4.413 1.00 98.25 87 CYS A CA 1
ATOM 695 C C . CYS A 1 87 ? -6.614 10.934 -5.065 1.00 98.25 87 CYS A C 1
ATOM 697 O O . CYS A 1 87 ? -7.755 11.393 -5.005 1.00 98.25 87 CYS A O 1
ATOM 699 N N . PRO A 1 88 ? -5.638 11.577 -5.733 1.00 97.69 88 PRO A N 1
ATOM 700 C CA . PRO A 1 88 ? -5.819 12.927 -6.271 1.00 97.69 88 PRO A CA 1
ATOM 701 C C . PRO A 1 88 ? -6.783 12.993 -7.466 1.00 97.69 88 PRO A C 1
ATOM 703 O O . PRO A 1 88 ? -7.322 14.054 -7.747 1.00 97.69 88 PRO A O 1
ATOM 706 N N . CYS A 1 89 ? -7.029 11.877 -8.160 1.00 98.19 89 CYS A N 1
ATOM 707 C CA . CYS A 1 89 ? -7.844 11.876 -9.378 1.00 98.19 89 CYS A CA 1
ATOM 708 C C . CYS A 1 89 ? -9.337 12.107 -9.108 1.00 98.19 89 CYS A C 1
ATOM 710 O O . CYS A 1 89 ? -9.968 12.936 -9.748 1.00 98.19 89 CYS A O 1
ATOM 712 N N . HIS A 1 90 ? -9.904 11.356 -8.161 1.00 97.81 90 HIS A N 1
ATOM 713 C CA . HIS A 1 90 ? -11.346 11.376 -7.866 1.00 97.81 90 HIS A CA 1
ATOM 714 C C . HIS A 1 90 ? -11.619 11.442 -6.362 1.00 97.81 90 HIS A C 1
ATOM 716 O O . HIS A 1 90 ? -12.700 11.089 -5.900 1.00 97.81 90 HIS A O 1
ATOM 722 N N . GLN A 1 91 ? -10.604 11.844 -5.594 1.00 97.38 91 GLN A N 1
ATOM 723 C CA . GLN A 1 91 ? -10.701 12.160 -4.172 1.00 97.38 91 GLN A CA 1
ATOM 724 C C . GLN A 1 91 ? -11.158 10.994 -3.288 1.00 97.38 91 GLN A C 1
ATOM 726 O O . GLN A 1 91 ? -11.640 11.221 -2.184 1.00 97.38 91 GLN A O 1
ATOM 731 N N . SER A 1 92 ? -10.993 9.740 -3.730 1.00 98.62 92 SER A N 1
ATOM 732 C CA . SER A 1 92 ? -11.197 8.599 -2.835 1.00 98.62 92 SER A CA 1
ATOM 733 C C . SER A 1 92 ? -10.237 8.690 -1.656 1.00 98.62 92 SER A C 1
ATOM 735 O O . SER A 1 92 ? -9.038 8.900 -1.855 1.00 98.62 92 SER A O 1
ATOM 737 N N . GLN A 1 93 ? -10.772 8.539 -0.448 1.00 98.62 93 GLN A N 1
ATOM 738 C CA . GLN A 1 93 ? -9.998 8.556 0.788 1.00 98.62 93 GLN A CA 1
ATOM 739 C C . GLN A 1 93 ? -10.090 7.186 1.437 1.00 98.62 93 GLN A C 1
ATOM 741 O O . GLN A 1 93 ? -11.192 6.666 1.624 1.00 98.62 93 GLN A O 1
ATOM 746 N N . PHE A 1 94 ? -8.944 6.621 1.789 1.00 98.81 94 PHE A N 1
ATOM 747 C CA . PHE A 1 94 ? -8.834 5.325 2.443 1.00 98.81 94 PHE A CA 1
ATOM 748 C C . PHE A 1 94 ? -8.275 5.513 3.848 1.00 98.81 94 PHE A C 1
ATOM 750 O O . PHE A 1 94 ? -7.325 6.273 4.044 1.00 98.81 94 PHE A O 1
ATOM 757 N N . ASP A 1 95 ? -8.863 4.826 4.818 1.00 98.62 95 ASP A N 1
ATOM 758 C CA . ASP A 1 95 ? -8.432 4.871 6.210 1.00 98.62 95 ASP A CA 1
ATOM 759 C C . ASP A 1 95 ? -7.369 3.797 6.471 1.00 98.62 95 ASP A C 1
ATOM 761 O O . ASP A 1 95 ? -7.679 2.603 6.515 1.00 98.62 95 ASP A O 1
ATOM 765 N N . ALA A 1 96 ? -6.109 4.206 6.640 1.00 98.38 96 ALA A N 1
ATOM 766 C CA . ALA A 1 96 ? -5.008 3.271 6.863 1.00 98.38 96 ALA A CA 1
ATOM 767 C C . ALA A 1 96 ? -5.078 2.561 8.228 1.00 98.38 96 ALA A C 1
ATOM 769 O O . ALA A 1 96 ? -4.468 1.502 8.372 1.00 98.38 96 ALA A O 1
ATOM 770 N N . LEU A 1 97 ? -5.833 3.082 9.207 1.00 98.56 97 LEU A N 1
ATOM 771 C CA . LEU A 1 97 ? -6.077 2.384 10.477 1.00 98.56 97 LEU A CA 1
ATOM 772 C C . LEU A 1 97 ? -7.128 1.279 10.330 1.00 98.56 97 LEU A C 1
ATOM 774 O O . LEU A 1 97 ? -7.129 0.336 11.113 1.00 98.56 97 LEU A O 1
ATOM 778 N N . HIS A 1 98 ? -7.991 1.356 9.319 1.00 98.56 98 HIS A N 1
ATOM 779 C CA . HIS A 1 98 ? -9.030 0.364 9.044 1.00 98.56 98 HIS A CA 1
ATOM 780 C C . HIS A 1 98 ? -8.757 -0.338 7.715 1.00 98.56 98 HIS A C 1
ATOM 782 O O . HIS A 1 98 ? -9.532 -0.205 6.770 1.00 98.56 98 HIS A O 1
ATOM 788 N N . PHE A 1 99 ? -7.636 -1.065 7.640 1.00 98.31 99 PHE A N 1
ATOM 789 C CA . PHE A 1 99 ? -7.221 -1.885 6.488 1.00 98.31 99 PHE A CA 1
ATOM 790 C C . PHE A 1 99 ? -7.307 -1.185 5.117 1.00 98.31 99 PHE A C 1
ATOM 792 O O . PHE A 1 99 ? -7.599 -1.818 4.103 1.00 98.31 99 PHE A O 1
ATOM 799 N N . ALA A 1 100 ? -7.082 0.132 5.076 1.00 98.38 100 ALA A N 1
ATOM 800 C CA . ALA A 1 100 ? -7.256 0.962 3.885 1.00 98.38 100 ALA A CA 1
ATOM 801 C C . ALA A 1 100 ? -8.667 0.865 3.273 1.00 98.38 100 ALA A C 1
ATOM 803 O O . ALA A 1 100 ? -8.834 0.926 2.052 1.00 98.38 100 ALA A O 1
ATOM 804 N N . LYS A 1 101 ? -9.698 0.726 4.114 1.00 98.56 101 LYS A N 1
ATOM 805 C CA . LYS A 1 101 ? -11.105 0.797 3.712 1.00 98.56 101 LYS A CA 1
ATOM 806 C C . LYS A 1 101 ? -11.420 2.202 3.185 1.00 98.56 101 LYS A C 1
ATOM 808 O O . LYS A 1 101 ? -11.053 3.182 3.837 1.00 98.56 101 LYS A O 1
ATOM 813 N N . PRO A 1 102 ? -12.118 2.336 2.045 1.00 98.50 102 PRO A N 1
ATOM 814 C CA . PRO A 1 102 ? -12.573 3.638 1.587 1.00 98.50 102 PRO A CA 1
ATOM 815 C C . PRO A 1 102 ? -13.603 4.214 2.564 1.00 98.50 102 PRO A C 1
ATOM 817 O O . PRO A 1 102 ? -14.546 3.532 2.970 1.00 98.50 102 PRO A O 1
ATOM 820 N N . ILE A 1 103 ? -13.414 5.478 2.928 1.00 98.62 103 ILE A N 1
ATOM 821 C CA . ILE A 1 103 ? -14.309 6.255 3.798 1.00 98.62 103 ILE A CA 1
ATOM 822 C C . ILE A 1 103 ? -14.953 7.437 3.062 1.00 98.62 103 ILE A C 1
ATOM 824 O O . ILE A 1 103 ? -15.876 8.056 3.585 1.00 98.62 103 ILE A O 1
ATOM 828 N N . PHE A 1 104 ? -14.476 7.757 1.855 1.00 98.56 104 PHE A N 1
ATOM 829 C CA . PHE A 1 104 ? -15.018 8.812 1.002 1.00 98.56 104 PHE A CA 1
ATOM 830 C C . PHE A 1 104 ? -14.663 8.572 -0.474 1.00 98.56 104 PHE A C 1
ATOM 832 O O . PHE A 1 104 ? -13.685 7.887 -0.786 1.00 98.56 104 PHE A O 1
ATOM 839 N N . GLY A 1 105 ? -15.424 9.198 -1.376 1.00 98.06 105 GLY A N 1
ATOM 840 C CA . GLY A 1 105 ? -15.222 9.159 -2.824 1.00 98.06 105 GLY A CA 1
ATOM 841 C C . GLY A 1 105 ? -15.724 7.866 -3.487 1.00 98.06 105 GLY A C 1
ATOM 842 O O . GLY A 1 105 ? -16.386 7.055 -2.846 1.00 98.06 105 GLY A O 1
ATOM 843 N N . PRO A 1 106 ? -15.434 7.671 -4.786 1.00 98.38 106 PRO A N 1
ATOM 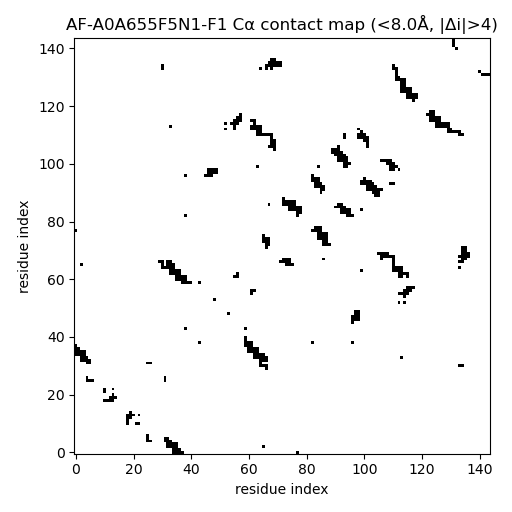844 C CA . PRO A 1 106 ? -16.058 6.610 -5.587 1.00 98.38 106 PRO A CA 1
ATOM 845 C C . PRO A 1 106 ? -15.458 5.204 -5.410 1.00 98.38 106 PRO A C 1
ATOM 847 O O . PRO A 1 106 ? -16.014 4.235 -5.924 1.00 98.38 106 PRO A O 1
ATOM 850 N N . ALA A 1 107 ? -14.318 5.048 -4.729 1.00 98.31 107 ALA A N 1
ATOM 851 C CA . ALA A 1 107 ? -13.733 3.727 -4.520 1.00 98.31 107 ALA A CA 1
ATOM 852 C C . ALA A 1 107 ? -14.594 2.895 -3.556 1.00 98.31 107 ALA A C 1
ATOM 854 O O . ALA A 1 107 ? -14.835 3.299 -2.425 1.00 98.31 107 ALA A O 1
ATOM 855 N N . ALA A 1 108 ? -15.007 1.702 -3.985 1.00 97.12 108 ALA A N 1
ATOM 856 C CA . ALA A 1 108 ? -15.865 0.811 -3.196 1.00 97.12 108 ALA A CA 1
ATOM 857 C C . ALA A 1 108 ? -15.105 -0.325 -2.482 1.00 97.12 108 ALA A C 1
ATOM 859 O O . ALA A 1 108 ? -15.710 -1.136 -1.785 1.00 97.12 108 ALA A O 1
ATOM 860 N N . ARG A 1 109 ? -13.783 -0.427 -2.674 1.00 97.38 109 ARG A N 1
ATOM 861 C CA . ARG A 1 109 ? -12.955 -1.535 -2.167 1.00 97.38 109 ARG A CA 1
ATOM 862 C C . ARG A 1 109 ? -11.727 -1.022 -1.433 1.00 97.38 109 ARG A C 1
ATOM 864 O O . ARG A 1 109 ? -11.180 0.014 -1.809 1.00 97.38 109 ARG A O 1
ATOM 871 N N . ALA A 1 110 ? -11.281 -1.777 -0.433 1.00 97.94 110 ALA A N 1
ATOM 872 C CA . ALA A 1 110 ? -10.019 -1.513 0.244 1.00 97.94 110 ALA A CA 1
ATOM 873 C C . ALA A 1 110 ? -8.826 -1.609 -0.722 1.00 97.94 110 ALA A C 1
ATOM 875 O O . ALA A 1 110 ? -8.909 -2.267 -1.766 1.00 97.94 110 ALA A O 1
ATOM 876 N N . LEU A 1 111 ? -7.727 -0.940 -0.374 1.00 98.19 111 LEU A N 1
ATOM 877 C CA . LEU A 1 111 ? -6.439 -1.169 -1.032 1.00 98.19 111 LEU A CA 1
ATOM 878 C C . LEU A 1 111 ? -5.898 -2.543 -0.619 1.00 98.19 111 LEU A C 1
ATOM 880 O O . LEU A 1 111 ? -6.163 -3.002 0.492 1.00 98.19 111 LEU A O 1
ATOM 884 N N . ALA A 1 112 ? -5.152 -3.203 -1.505 1.00 97.69 112 ALA A N 1
ATOM 885 C CA . ALA A 1 112 ? -4.565 -4.496 -1.170 1.00 97.69 112 ALA A CA 1
ATOM 886 C C . ALA A 1 112 ? -3.397 -4.286 -0.196 1.00 97.69 112 ALA A C 1
ATOM 888 O O . ALA A 1 112 ? -2.570 -3.388 -0.396 1.00 97.69 112 ALA A O 1
ATOM 889 N N . GLN A 1 113 ? -3.349 -5.092 0.863 1.00 98.44 113 GLN A N 1
ATOM 890 C CA . GLN A 1 113 ? -2.270 -5.072 1.845 1.00 98.44 113 GLN A CA 1
ATOM 891 C C . GLN A 1 113 ? -1.212 -6.111 1.462 1.00 98.44 113 GLN A C 1
ATOM 893 O O . GLN A 1 113 ? -1.554 -7.256 1.170 1.00 98.44 113 GLN A O 1
ATOM 898 N N . LEU A 1 114 ? 0.060 -5.714 1.450 1.00 98.56 114 LEU A N 1
ATOM 899 C CA . LEU A 1 114 ? 1.191 -6.611 1.222 1.00 98.56 114 LEU A CA 1
ATOM 900 C C . LEU A 1 114 ? 1.631 -7.203 2.571 1.00 98.56 114 LEU A C 1
ATOM 902 O O . LEU A 1 114 ? 1.864 -6.423 3.501 1.00 98.56 114 LEU A O 1
ATOM 906 N N . PRO A 1 115 ? 1.757 -8.535 2.707 1.00 98.50 115 PRO A N 1
ATOM 907 C CA . PRO A 1 115 ? 2.348 -9.127 3.897 1.00 98.50 115 PRO A CA 1
ATOM 908 C C . PRO A 1 115 ? 3.840 -8.788 3.957 1.00 98.50 115 PRO A C 1
ATOM 910 O O . PRO A 1 115 ? 4.564 -9.004 2.988 1.00 98.50 115 PRO A O 1
ATOM 913 N N . ILE A 1 116 ? 4.313 -8.269 5.090 1.00 98.56 116 ILE A N 1
ATOM 914 C CA . ILE A 1 116 ? 5.726 -7.916 5.291 1.00 98.56 116 ILE A CA 1
ATOM 915 C C . ILE A 1 116 ? 6.300 -8.553 6.557 1.00 98.56 116 ILE A C 1
ATOM 917 O O . ILE A 1 116 ? 5.590 -8.775 7.537 1.00 98.56 116 ILE A O 1
ATOM 921 N N . THR A 1 117 ? 7.602 -8.814 6.537 1.00 98.25 117 THR A N 1
ATOM 922 C CA . THR A 1 117 ? 8.403 -9.276 7.676 1.00 98.25 117 THR A CA 1
ATOM 923 C C . THR A 1 117 ? 9.802 -8.658 7.609 1.00 98.25 117 THR A C 1
ATOM 925 O O . THR A 1 117 ? 10.105 -7.893 6.696 1.00 98.25 117 THR A O 1
ATOM 928 N N . ILE A 1 118 ? 10.638 -8.965 8.593 1.00 97.75 118 ILE A N 1
ATOM 929 C CA . ILE A 1 118 ? 12.073 -8.687 8.582 1.00 97.75 118 ILE A CA 1
ATOM 930 C C . ILE A 1 118 ? 12.829 -9.981 8.248 1.00 97.75 118 ILE A C 1
ATOM 932 O O . ILE A 1 118 ? 12.411 -11.058 8.684 1.00 97.75 118 ILE A O 1
ATOM 936 N N . ASP A 1 119 ? 13.897 -9.877 7.459 1.00 96.06 119 ASP A N 1
ATOM 937 C CA . ASP A 1 119 ? 14.839 -10.972 7.202 1.00 96.06 119 ASP A CA 1
ATOM 938 C C . ASP A 1 119 ? 15.918 -11.095 8.301 1.00 96.06 119 ASP A C 1
ATOM 940 O O . ASP A 1 119 ? 15.842 -10.463 9.355 1.00 96.06 119 ASP A O 1
ATOM 944 N N . THR A 1 120 ? 16.926 -11.945 8.093 1.00 96.81 120 THR A N 1
ATOM 945 C CA . THR A 1 120 ? 18.001 -12.162 9.076 1.00 96.81 120 THR A CA 1
ATOM 946 C C . THR A 1 120 ? 18.945 -10.974 9.234 1.00 96.81 120 THR A C 1
ATOM 948 O O . THR A 1 120 ? 19.557 -10.836 10.293 1.00 96.81 120 THR A O 1
ATOM 951 N N . ASP A 1 121 ? 19.042 -10.123 8.216 1.00 96.12 121 ASP A N 1
ATOM 952 C CA . ASP A 1 121 ? 19.955 -8.979 8.179 1.00 96.12 121 ASP A CA 1
ATOM 953 C C . ASP A 1 121 ? 19.273 -7.681 8.638 1.00 96.12 121 ASP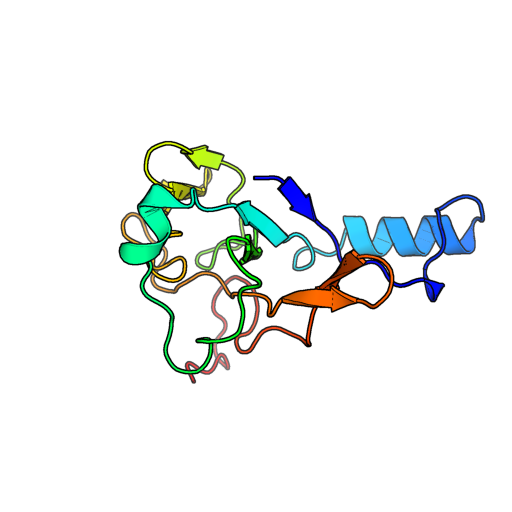 A C 1
ATOM 955 O O . ASP A 1 121 ? 19.927 -6.656 8.841 1.00 96.12 121 ASP A O 1
ATOM 959 N N . GLY A 1 122 ? 17.959 -7.727 8.876 1.00 95.81 122 GLY A N 1
ATOM 960 C CA . GLY A 1 122 ? 17.181 -6.606 9.387 1.00 95.81 122 GLY A CA 1
ATOM 961 C C . GLY A 1 122 ? 16.474 -5.788 8.306 1.00 95.81 122 GLY A C 1
ATOM 962 O O . GLY A 1 122 ? 15.972 -4.703 8.616 1.00 95.81 122 GLY A O 1
ATOM 963 N N . TYR A 1 123 ? 16.407 -6.267 7.060 1.00 96.50 123 TYR A N 1
ATOM 964 C CA . TYR A 1 123 ? 15.681 -5.598 5.982 1.00 96.50 123 TYR A CA 1
ATOM 965 C C . TYR A 1 123 ? 14.209 -6.006 5.954 1.00 96.50 123 TYR A C 1
ATOM 967 O O . TYR A 1 123 ? 13.838 -7.134 6.276 1.00 96.50 123 TYR A O 1
ATOM 975 N N . LEU A 1 124 ? 13.349 -5.066 5.551 1.00 97.12 124 LEU A N 1
ATOM 976 C CA . LEU A 1 124 ? 11.939 -5.352 5.299 1.00 97.12 124 LEU A CA 1
ATOM 977 C C . LEU A 1 124 ? 11.796 -6.136 3.997 1.00 97.12 124 LEU A C 1
ATOM 979 O O . LEU A 1 124 ? 12.180 -5.653 2.933 1.00 97.12 124 LEU A O 1
ATOM 983 N N . VAL A 1 125 ? 11.161 -7.300 4.083 1.00 97.94 125 VAL A N 1
ATOM 984 C CA . VAL A 1 125 ? 10.890 -8.183 2.948 1.00 97.94 125 VAL A CA 1
ATOM 985 C C . VAL A 1 125 ? 9.404 -8.522 2.874 1.00 97.94 125 VAL A C 1
ATOM 987 O O . VAL A 1 125 ? 8.702 -8.569 3.888 1.00 97.94 125 VAL A O 1
ATOM 990 N N . ALA A 1 126 ? 8.904 -8.750 1.661 1.00 97.75 126 ALA A N 1
ATOM 991 C CA . ALA A 1 126 ? 7.543 -9.233 1.461 1.00 97.75 126 ALA A CA 1
ATOM 992 C C . ALA A 1 126 ? 7.447 -10.721 1.841 1.00 97.75 126 ALA A C 1
ATOM 994 O O . ALA A 1 126 ? 8.313 -11.512 1.476 1.00 97.75 126 ALA A O 1
ATOM 995 N N . ASN A 1 127 ? 6.378 -11.115 2.533 1.00 96.62 127 ASN A N 1
ATOM 996 C CA . ASN A 1 127 ? 6.094 -12.504 2.907 1.00 96.62 127 ASN A CA 1
ATOM 997 C C . ASN A 1 127 ? 5.011 -13.109 1.993 1.00 96.62 127 ASN A C 1
ATOM 999 O O . ASN A 1 127 ? 3.986 -13.609 2.457 1.00 96.62 127 ASN A O 1
ATOM 1003 N N . GLY A 1 128 ? 5.224 -12.986 0.681 1.00 96.12 128 GLY A N 1
ATOM 1004 C CA . GLY A 1 128 ? 4.292 -13.407 -0.365 1.00 96.12 128 GLY A CA 1
ATOM 1005 C C . GLY A 1 128 ? 3.600 -12.249 -1.087 1.00 96.12 128 GLY A C 1
ATOM 1006 O O . GLY A 1 128 ? 3.879 -11.074 -0.845 1.00 96.12 128 GLY A O 1
ATOM 1007 N N . ASP A 1 129 ? 2.700 -12.616 -1.997 1.00 96.62 129 ASP A N 1
ATOM 1008 C CA . ASP A 1 129 ? 1.914 -11.683 -2.803 1.00 96.62 129 ASP A CA 1
ATOM 1009 C C . ASP A 1 129 ? 0.633 -11.221 -2.087 1.00 96.62 129 ASP A C 1
ATOM 1011 O O . ASP A 1 129 ? 0.264 -11.682 -1.005 1.00 96.62 129 ASP A O 1
ATOM 1015 N N . PHE A 1 130 ? -0.073 -10.286 -2.722 1.00 96.62 130 PHE A N 1
ATOM 1016 C CA . PHE A 1 130 ? -1.402 -9.854 -2.300 1.00 96.62 130 PHE A CA 1
ATOM 1017 C C . PHE A 1 130 ? -2.426 -10.993 -2.388 1.00 96.62 130 PHE A C 1
ATOM 1019 O O . PHE A 1 130 ? -2.407 -11.791 -3.324 1.00 96.62 130 PHE A O 1
ATOM 1026 N N . VAL A 1 131 ? -3.400 -10.995 -1.472 1.00 95.88 131 VAL A N 1
ATOM 1027 C CA . VAL A 1 131 ? -4.573 -11.884 -1.568 1.00 95.88 131 VAL A CA 1
ATOM 1028 C C . VAL A 1 131 ? -5.484 -11.451 -2.714 1.00 95.88 131 VAL A C 1
ATOM 1030 O O . VAL A 1 131 ? -5.986 -12.280 -3.468 1.00 95.88 131 VAL A O 1
ATOM 1033 N N . GLU A 1 132 ? -5.711 -10.142 -2.862 1.00 92.50 132 GLU A N 1
ATOM 1034 C CA . GLU A 1 132 ? -6.554 -9.620 -3.931 1.00 92.50 132 GLU A CA 1
ATOM 1035 C C . GLU A 1 132 ? -5.757 -9.129 -5.142 1.00 92.50 132 GLU A C 1
ATOM 1037 O O . GLU A 1 132 ? -4.685 -8.541 -4.983 1.00 92.50 132 GLU A O 1
ATOM 1042 N N . PRO A 1 133 ? -6.341 -9.188 -6.354 1.00 94.75 133 PRO A N 1
ATOM 1043 C CA . PRO A 1 133 ? -5.774 -8.498 -7.503 1.00 94.75 133 PRO A CA 1
ATOM 1044 C C . PRO A 1 133 ? -5.633 -6.991 -7.237 1.00 94.75 133 PRO A C 1
ATOM 1046 O O . PRO A 1 133 ? -6.561 -6.337 -6.741 1.00 94.75 133 PRO A O 1
ATOM 1049 N N . VAL A 1 134 ? -4.492 -6.416 -7.608 1.00 96.06 134 VAL A N 1
ATOM 1050 C CA . VAL A 1 134 ? -4.182 -4.998 -7.374 1.00 96.06 134 VAL A CA 1
ATOM 1051 C C . VAL A 1 134 ? -4.906 -4.088 -8.373 1.00 96.06 134 VAL A C 1
ATOM 1053 O O . VAL A 1 134 ? -4.858 -4.311 -9.584 1.00 96.06 134 VAL A O 1
ATOM 1056 N N . GLY A 1 135 ? -5.526 -3.019 -7.859 1.00 94.19 135 GLY A N 1
ATOM 1057 C CA . GLY A 1 135 ? -6.087 -1.922 -8.653 1.00 94.19 135 GLY A CA 1
ATOM 1058 C C . GLY A 1 135 ? -7.587 -2.025 -8.989 1.00 94.19 135 GLY A C 1
ATOM 1059 O O . GLY A 1 135 ? -8.376 -2.540 -8.176 1.00 94.19 135 GLY A O 1
ATOM 1060 N N . PRO A 1 136 ? -8.009 -1.466 -10.144 1.00 95.88 136 PRO A N 1
ATOM 1061 C CA . PRO A 1 136 ? -9.403 -1.419 -10.591 1.00 95.88 136 PRO A CA 1
ATOM 1062 C C . PRO A 1 136 ? -10.088 -2.777 -10.677 1.00 95.88 136 PRO A C 1
ATOM 1064 O O . PRO A 1 136 ? -9.451 -3.832 -10.702 1.00 95.88 136 PRO A O 1
ATOM 1067 N N . ALA A 1 137 ? -11.417 -2.741 -10.688 1.00 94.44 137 ALA A N 1
ATOM 1068 C CA . ALA A 1 137 ? -12.208 -3.944 -10.869 1.00 94.44 137 ALA A CA 1
ATOM 1069 C C . ALA A 1 137 ? -12.194 -4.348 -12.346 1.00 94.44 137 ALA A C 1
ATOM 1071 O O . ALA A 1 137 ? -12.068 -3.507 -13.233 1.00 94.44 137 ALA A O 1
ATOM 1072 N N . PHE A 1 138 ? -12.343 -5.642 -12.578 1.00 95.00 138 PHE A N 1
ATOM 1073 C CA . PHE A 1 138 ? -12.577 -6.258 -13.877 1.00 95.00 138 PHE A CA 1
ATOM 1074 C C . PHE A 1 138 ? -13.639 -7.345 -13.681 1.00 95.00 138 PHE A C 1
ATOM 1076 O O . PHE A 1 138 ? -13.949 -7.694 -12.539 1.00 95.00 138 PHE A O 1
ATOM 1083 N N . TRP A 1 139 ? -14.229 -7.832 -14.767 1.00 96.06 139 TRP A N 1
ATOM 1084 C CA . TRP A 1 139 ? -15.434 -8.663 -14.716 1.00 96.06 139 TRP A CA 1
ATOM 1085 C C . TRP A 1 139 ? -15.237 -9.981 -13.948 1.00 96.06 139 TRP A C 1
ATOM 1087 O O . TRP A 1 139 ? -16.073 -10.357 -13.135 1.00 96.06 139 TRP A O 1
ATOM 1097 N N . GLU A 1 140 ? -14.091 -10.633 -14.124 1.00 96.12 140 GLU A N 1
ATOM 1098 C CA . GLU A 1 140 ? -13.745 -11.920 -13.507 1.00 96.12 140 GLU A CA 1
ATOM 1099 C C . GLU A 1 140 ? -13.163 -11.776 -12.092 1.00 96.12 140 GLU A C 1
ATOM 1101 O O . GLU A 1 140 ? -12.703 -12.750 -11.492 1.00 96.12 140 GLU A O 1
ATOM 1106 N N . ARG A 1 141 ? -13.127 -10.556 -11.546 1.00 92.50 141 ARG A N 1
ATOM 1107 C CA . ARG A 1 141 ? -12.527 -10.308 -10.238 1.00 92.50 141 ARG A CA 1
ATOM 1108 C C . ARG A 1 141 ? -13.357 -10.971 -9.139 1.00 92.50 141 ARG A C 1
ATOM 1110 O O . ARG A 1 141 ? -14.515 -10.623 -8.931 1.00 92.50 141 ARG A O 1
ATOM 1117 N N . THR A 1 142 ? -12.719 -11.813 -8.335 1.00 87.94 142 THR A N 1
ATOM 1118 C CA . THR A 1 142 ? -13.315 -12.363 -7.115 1.00 87.94 142 THR A CA 1
ATOM 1119 C C . THR A 1 142 ? -13.140 -11.421 -5.917 1.00 87.94 142 THR A C 1
ATOM 1121 O O . THR A 1 142 ? -12.178 -10.651 -5.817 1.00 87.94 142 THR A O 1
ATOM 1124 N N . THR A 1 143 ? -14.100 -11.466 -4.992 1.00 74.19 143 THR A N 1
ATOM 1125 C CA . THR A 1 143 ? -14.037 -10.812 -3.677 1.00 74.19 143 THR A CA 1
ATOM 1126 C C . TH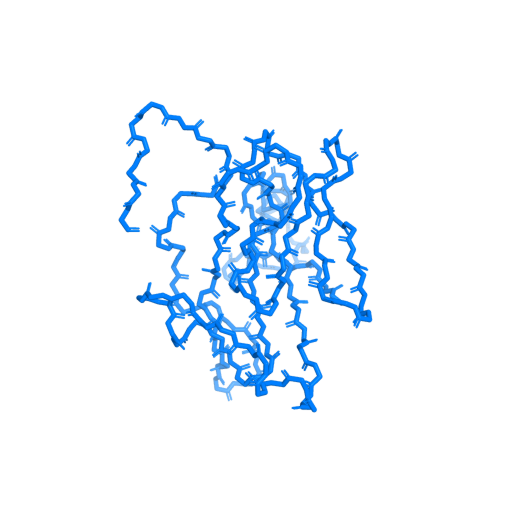R A 1 143 ? -14.029 -11.892 -2.603 1.00 74.19 143 THR A C 1
ATOM 1128 O O . THR A 1 143 ? -15.048 -12.138 -1.957 1.00 74.19 143 THR A O 1
ATOM 1131 N N . THR A 1 144 ? -12.914 -12.609 -2.503 1.00 56.16 144 THR A N 1
ATOM 1132 C CA . THR A 1 144 ? -12.654 -13.526 -1.386 1.00 56.16 144 THR A CA 1
ATOM 1133 C C . THR A 1 144 ? -12.396 -12.761 -0.096 1.00 56.16 144 THR A C 1
ATOM 1135 O O . THR A 1 144 ? -11.786 -11.666 -0.175 1.00 56.16 144 THR A O 1
#

Mean predicted aligned error: 2.84 Å

Foldseek 3Di:
DDKDFDDDVVLPDCPDPSSVVSVVCRVPPLFGIKDWDFDDPVCLVLADDDPPCNQQADVRIWIFTLQAQAAGAGQPDADNVQRWRFRPPFGFIFRVSYQRQTPDTDRHDRTWTFRWDADPVGDIDTPDDTPFDGHYDDDPGDDD

Solvent-accessible surface area (backbone atoms only — not comparable to full-atom values): 8257 Å² total; per-residue (Å²): 117,44,82,45,66,80,80,54,83,92,39,60,90,43,86,46,73,70,19,34,51,47,51,49,50,46,73,66,37,80,81,43,43,26,33,43,35,72,54,57,80,92,51,54,88,69,49,44,72,43,89,95,48,73,71,25,46,43,88,54,37,40,34,33,44,26,28,27,33,46,84,41,53,62,30,79,44,70,43,83,91,79,39,34,37,32,23,81,88,68,55,26,28,20,33,57,44,47,48,26,32,48,80,39,57,80,29,88,44,47,38,43,56,38,24,35,40,68,53,96,88,68,48,83,39,70,70,60,76,54,90,54,85,78,29,43,82,56,92,88,63,80,88,128

Sequence (144 aa):
METVFPWRESDGDGTTVESHHKLQEIAMGIRNPVMLIRIKPSDLGRVVKRKGQESFNFGEFFAFTKVCSHLGCPSSLYEQQSYRILCPCHQSQFDALHFAKPIFGPAARALAQLPITIDTDGYLVANGDFVEPVGPAFWERTTT